Protein AF-A0A524DF38-F1 (afdb_monomer_lite)

Radius of gyration: 37.22 Å; chains: 1; bounding box: 61×34×104 Å

pLDDT: mean 79.45, std 14.52, range [46.47, 97.19]

Sequence (88 aa):
MRETINPLTKKREIIMKKIFPIVIGAIIVIVILGGILGVIIILPKGGSSKDSTEPVITINSPTNSTYTSKSLSVNITTSDSSPIDTIW

Secondary structure (DSSP, 8-state):
------HHHHHHHHII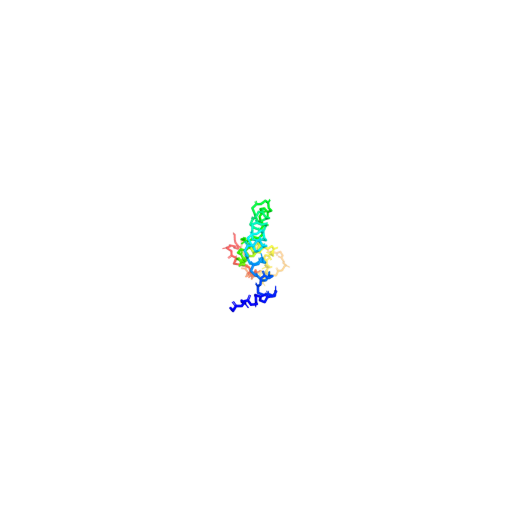IIIHHHHHHHHHHHHHHS-SSS--------------PPPEEEEEES-SS----S----EEEEE-SSPP----

Foldseek 3Di:
DDPPPDPVVVVVVCCVPPVVVVVVVVVVVCCVVVPDDPPPPPPVPVPPPPDPDDKDKDWPDDDPDDDPDPDDDTDMDIDD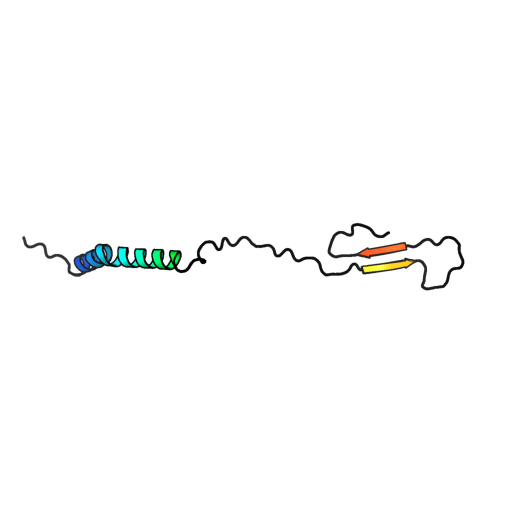PDDDDDDD

Structure (mmCIF, N/CA/C/O backbone):
data_AF-A0A524DF38-F1
#
_entry.id   AF-A0A524DF38-F1
#
loop_
_atom_site.group_PDB
_atom_site.id
_atom_site.type_symbol
_atom_site.label_atom_id
_atom_site.label_alt_id
_atom_site.label_comp_id
_atom_site.label_asym_id
_atom_site.label_entity_id
_atom_site.label_seq_id
_atom_site.pdbx_PDB_ins_code
_atom_site.Cartn_x
_atom_site.Cartn_y
_atom_site.Cartn_z
_atom_site.occupancy
_atom_site.B_iso_or_equiv
_atom_site.auth_seq_id
_atom_site.auth_comp_id
_atom_site.auth_asym_id
_atom_site.auth_atom_id
_atom_site.pdbx_PDB_model_num
ATOM 1 N N . MET A 1 1 ? 44.528 -20.930 -71.931 1.00 57.53 1 MET A N 1
ATOM 2 C CA . MET A 1 1 ? 43.347 -20.176 -71.460 1.00 57.53 1 MET A CA 1
ATOM 3 C C . MET A 1 1 ? 43.776 -19.392 -70.225 1.00 57.53 1 MET A C 1
ATOM 5 O O . MET A 1 1 ? 44.179 -20.018 -69.258 1.00 57.53 1 MET A O 1
ATOM 9 N N . ARG A 1 2 ? 43.867 -18.054 -70.288 1.00 60.00 2 ARG A N 1
ATOM 10 C CA . ARG A 1 2 ? 44.268 -17.239 -69.124 1.00 60.00 2 ARG A CA 1
ATOM 11 C C . ARG A 1 2 ? 43.015 -16.957 -68.302 1.00 60.00 2 ARG A C 1
ATOM 13 O O . ARG A 1 2 ? 42.168 -16.188 -68.749 1.00 60.00 2 ARG A O 1
ATOM 20 N N . GLU A 1 3 ? 42.881 -17.598 -67.145 1.00 67.25 3 GLU A N 1
ATOM 21 C CA . GLU A 1 3 ? 41.787 -17.285 -66.228 1.00 67.25 3 GLU A CA 1
ATOM 22 C C . GLU A 1 3 ? 41.901 -15.827 -65.791 1.00 67.25 3 GLU A C 1
ATOM 24 O O . GLU A 1 3 ? 42.872 -15.402 -65.163 1.00 67.25 3 GLU A O 1
ATOM 29 N N . THR A 1 4 ? 40.921 -15.029 -66.198 1.00 76.50 4 THR A N 1
ATOM 30 C CA . THR A 1 4 ? 40.877 -13.612 -65.861 1.00 76.50 4 THR A CA 1
ATOM 31 C C . THR A 1 4 ? 40.218 -13.506 -64.491 1.00 76.50 4 THR A C 1
ATOM 33 O O . THR A 1 4 ? 38.995 -13.477 -64.380 1.00 76.50 4 THR A O 1
ATOM 36 N N . ILE A 1 5 ? 41.022 -13.533 -63.424 1.00 74.56 5 ILE A N 1
ATOM 37 C CA . ILE A 1 5 ? 40.500 -13.418 -62.058 1.00 74.56 5 ILE A CA 1
ATOM 38 C C . ILE A 1 5 ? 39.886 -12.028 -61.902 1.00 74.56 5 ILE A C 1
ATOM 40 O O . ILE A 1 5 ? 40.572 -11.012 -62.024 1.00 74.56 5 ILE A O 1
ATOM 44 N N . ASN A 1 6 ? 38.587 -11.990 -61.619 1.00 83.75 6 ASN A N 1
ATOM 45 C CA . ASN A 1 6 ? 37.864 -10.749 -61.409 1.00 83.75 6 ASN A CA 1
ATOM 46 C C . ASN A 1 6 ? 38.504 -9.962 -60.240 1.00 83.75 6 ASN A C 1
ATOM 48 O O . ASN A 1 6 ? 38.628 -10.481 -59.126 1.00 83.75 6 ASN A O 1
ATOM 52 N N . PRO A 1 7 ? 38.900 -8.694 -60.438 1.00 83.44 7 PRO A N 1
ATOM 53 C CA . PRO A 1 7 ? 39.531 -7.905 -59.380 1.00 83.44 7 PRO A CA 1
ATOM 54 C C . PRO A 1 7 ? 38.632 -7.745 -58.142 1.00 83.44 7 PRO A C 1
ATOM 56 O O . PRO A 1 7 ? 39.133 -7.647 -57.021 1.00 83.44 7 PRO A O 1
ATOM 59 N N . LEU A 1 8 ? 37.306 -7.788 -58.311 1.00 84.94 8 LEU A N 1
ATOM 60 C CA . LEU A 1 8 ? 36.345 -7.739 -57.210 1.00 84.94 8 LEU A CA 1
ATOM 61 C C . LEU A 1 8 ? 36.337 -9.030 -56.387 1.00 84.94 8 LEU A C 1
ATOM 63 O O . LEU A 1 8 ? 36.209 -8.954 -55.165 1.00 84.94 8 LEU A O 1
ATOM 67 N N . THR A 1 9 ? 36.501 -10.201 -57.010 1.00 86.44 9 THR A N 1
ATOM 68 C CA . THR A 1 9 ? 36.545 -11.474 -56.270 1.00 86.44 9 THR A CA 1
ATOM 69 C C . THR A 1 9 ? 37.835 -11.579 -55.470 1.00 86.44 9 THR A C 1
ATOM 71 O O . THR A 1 9 ? 37.784 -11.900 -54.285 1.00 86.44 9 THR A O 1
ATOM 74 N N . LYS A 1 10 ? 38.966 -11.164 -56.051 1.00 85.31 10 LYS A N 1
ATOM 75 C CA . LYS A 1 10 ? 40.252 -11.090 -55.344 1.00 85.31 10 LYS A CA 1
ATOM 76 C C . LYS A 1 10 ? 40.220 -10.090 -54.182 1.00 85.31 10 LYS A C 1
ATOM 78 O O . LYS A 1 10 ? 40.713 -10.383 -53.095 1.00 85.31 10 LYS A O 1
ATOM 83 N N . LYS A 1 11 ? 39.593 -8.921 -54.370 1.00 84.75 11 LYS A N 1
ATOM 84 C CA . LYS A 1 11 ? 39.398 -7.930 -53.297 1.00 84.75 11 LYS A CA 1
ATOM 85 C C . LYS A 1 11 ? 38.534 -8.490 -52.162 1.00 84.75 11 LYS A C 1
ATOM 87 O O . LYS A 1 11 ? 38.895 -8.333 -51.000 1.00 84.75 11 LYS A O 1
ATOM 92 N N . ARG A 1 12 ? 37.431 -9.177 -52.483 1.00 86.00 12 ARG A N 1
ATOM 93 C CA . ARG A 1 12 ? 36.570 -9.846 -51.490 1.00 86.00 12 ARG A CA 1
ATOM 94 C C . ARG A 1 12 ? 37.312 -10.947 -50.737 1.00 86.00 12 ARG A C 1
ATOM 96 O O . ARG A 1 12 ? 37.196 -11.019 -49.520 1.00 86.00 12 ARG A O 1
ATOM 103 N N . GLU A 1 13 ? 38.117 -11.747 -51.427 1.00 88.50 13 GLU A N 1
ATOM 104 C CA . GLU A 1 13 ? 38.937 -12.790 -50.807 1.00 88.50 13 GLU A CA 1
ATOM 105 C C . GLU A 1 13 ? 39.929 -12.203 -49.795 1.00 88.50 13 GLU A C 1
ATOM 107 O O . GLU A 1 13 ? 40.056 -12.713 -48.684 1.00 88.50 13 GLU A O 1
ATOM 112 N N . ILE A 1 14 ? 40.584 -11.092 -50.140 1.00 84.94 14 ILE A N 1
ATOM 113 C CA . ILE A 1 14 ? 41.499 -10.390 -49.232 1.00 84.94 14 ILE A CA 1
ATOM 114 C C . ILE A 1 14 ? 40.747 -9.846 -48.010 1.00 84.94 14 ILE A C 1
ATOM 116 O O . ILE A 1 14 ? 41.223 -10.004 -46.885 1.00 84.94 14 ILE A O 1
ATOM 120 N N . ILE A 1 15 ? 39.565 -9.254 -48.206 1.00 82.12 15 ILE A N 1
ATOM 121 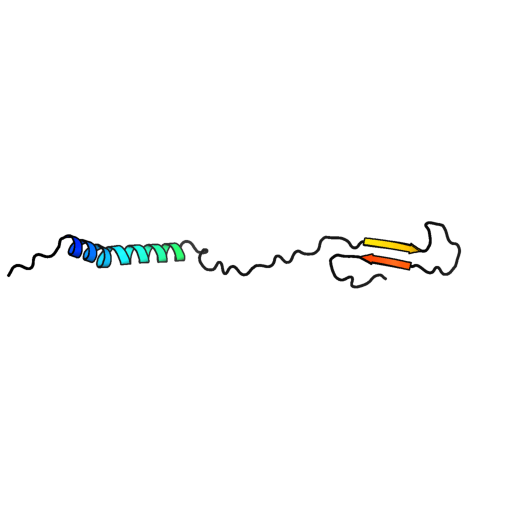C CA . ILE A 1 15 ? 38.734 -8.747 -47.103 1.00 82.12 15 ILE A CA 1
ATOM 122 C C . ILE A 1 15 ? 38.327 -9.894 -46.166 1.00 82.12 15 ILE A C 1
ATOM 124 O O . ILE A 1 15 ? 38.493 -9.777 -44.953 1.00 82.12 15 ILE A O 1
ATOM 128 N N . MET A 1 16 ? 37.872 -11.024 -46.712 1.00 83.25 16 MET A N 1
ATOM 129 C CA . MET A 1 16 ? 37.427 -12.161 -45.901 1.00 83.25 16 MET A CA 1
ATOM 130 C C . MET A 1 16 ? 38.577 -12.894 -45.206 1.00 83.25 16 MET A C 1
ATOM 132 O O . MET A 1 16 ? 38.439 -13.284 -44.053 1.00 83.25 16 MET A O 1
ATOM 136 N N . LYS A 1 17 ? 39.724 -13.074 -45.869 1.00 78.88 17 LYS A N 1
ATOM 137 C CA . LYS A 1 17 ? 40.839 -13.844 -45.297 1.00 78.88 17 LYS A CA 1
ATOM 138 C C . LYS A 1 17 ? 41.712 -13.037 -44.343 1.00 78.88 17 LYS A C 1
ATOM 140 O O . LYS A 1 17 ? 42.310 -13.624 -43.450 1.00 78.88 17 LYS A O 1
ATOM 145 N N . LYS A 1 18 ? 41.832 -11.720 -44.540 1.00 75.75 18 LYS A N 1
ATOM 146 C CA . LYS A 1 18 ? 42.775 -10.890 -43.771 1.00 75.75 18 LYS A CA 1
ATOM 147 C C . LYS A 1 18 ? 42.093 -9.879 -42.860 1.00 75.75 18 LYS A C 1
ATOM 149 O O . LYS A 1 18 ? 42.515 -9.734 -41.724 1.00 75.75 18 LYS A O 1
ATOM 154 N N . ILE A 1 19 ? 41.053 -9.190 -43.328 1.00 75.12 19 ILE A N 1
ATOM 155 C CA . ILE A 1 19 ? 40.449 -8.074 -42.578 1.00 75.12 19 ILE A CA 1
ATOM 156 C C . ILE A 1 19 ? 39.403 -8.580 -41.576 1.00 75.12 19 ILE A C 1
ATOM 158 O O . ILE A 1 19 ? 39.403 -8.156 -40.425 1.00 75.12 19 ILE A O 1
ATOM 162 N N . PHE A 1 20 ? 38.559 -9.531 -41.979 1.00 77.25 20 PHE A N 1
ATOM 163 C CA . PHE A 1 20 ? 37.522 -10.121 -41.124 1.00 77.25 20 PHE A CA 1
ATOM 164 C C . PHE A 1 20 ? 38.038 -10.680 -39.777 1.00 77.25 20 PHE A C 1
ATOM 166 O O . PHE A 1 20 ? 37.490 -10.290 -38.743 1.00 77.25 20 PHE A O 1
ATOM 173 N N . PRO A 1 21 ? 39.108 -11.506 -39.718 1.00 78.81 21 PRO A N 1
ATOM 174 C CA . PRO A 1 21 ? 39.611 -12.016 -38.439 1.00 78.81 21 PRO A CA 1
ATOM 175 C C . PRO A 1 21 ? 40.209 -10.921 -37.540 1.00 78.81 21 PRO A C 1
ATOM 177 O O . PRO A 1 21 ? 40.101 -11.015 -36.321 1.00 78.81 21 PRO A O 1
ATOM 180 N N . ILE A 1 22 ? 40.787 -9.860 -38.117 1.00 79.50 22 ILE A N 1
ATOM 181 C CA . ILE A 1 22 ? 41.331 -8.721 -37.357 1.00 79.50 22 ILE A CA 1
ATOM 182 C C . ILE A 1 22 ? 40.199 -7.939 -36.680 1.00 79.50 22 ILE A C 1
ATOM 184 O O . ILE A 1 22 ? 40.306 -7.598 -35.504 1.00 79.50 22 ILE A O 1
ATOM 188 N N . VAL A 1 23 ? 39.096 -7.697 -37.397 1.00 77.25 23 VAL A N 1
ATOM 189 C CA . VAL A 1 23 ? 37.919 -6.997 -36.853 1.00 77.25 23 VAL A CA 1
ATOM 190 C C . VAL A 1 23 ? 37.281 -7.799 -35.716 1.00 77.25 23 VAL A C 1
ATOM 192 O O . VAL A 1 23 ? 36.978 -7.238 -34.667 1.00 77.25 23 VAL A O 1
ATOM 195 N N . ILE A 1 24 ? 37.136 -9.116 -35.878 1.00 78.00 24 ILE A N 1
ATOM 196 C CA . ILE A 1 24 ? 36.601 -10.001 -34.831 1.00 78.00 24 ILE A CA 1
ATOM 197 C C . ILE A 1 24 ? 37.519 -10.064 -33.612 1.00 78.00 24 ILE A C 1
ATOM 199 O O . ILE A 1 24 ? 37.040 -9.942 -32.486 1.00 78.00 24 ILE A O 1
ATOM 203 N N . GLY A 1 25 ? 38.831 -10.194 -33.822 1.00 72.12 25 GLY A N 1
ATOM 204 C CA . GLY A 1 25 ? 39.807 -10.168 -32.736 1.00 72.12 25 GLY A CA 1
ATOM 205 C C . GLY A 1 25 ? 39.732 -8.867 -31.935 1.00 72.12 25 GLY A C 1
ATOM 206 O O . GLY A 1 25 ? 39.658 -8.912 -30.712 1.00 72.12 25 GLY A O 1
ATOM 207 N N . ALA A 1 26 ? 39.655 -7.716 -32.611 1.00 71.31 26 ALA A N 1
ATOM 208 C CA . ALA A 1 26 ? 39.530 -6.413 -31.958 1.00 71.31 26 ALA A CA 1
ATOM 209 C C . ALA A 1 26 ? 38.244 -6.287 -31.123 1.00 71.31 26 ALA A C 1
ATOM 211 O O . ALA A 1 26 ? 38.299 -5.794 -30.000 1.00 71.31 26 ALA A O 1
ATOM 212 N N . ILE A 1 27 ? 37.105 -6.779 -31.623 1.00 70.75 27 ILE A N 1
ATOM 213 C CA . ILE A 1 27 ? 35.836 -6.785 -30.876 1.00 70.75 27 ILE A CA 1
ATOM 214 C C . ILE A 1 27 ? 35.955 -7.647 -29.614 1.00 70.75 27 ILE A C 1
ATOM 216 O O . ILE A 1 27 ? 35.572 -7.204 -28.535 1.00 70.75 27 ILE A O 1
ATOM 220 N N . ILE A 1 28 ? 36.528 -8.848 -29.723 1.00 71.06 28 ILE A N 1
ATOM 221 C CA . ILE A 1 28 ? 36.721 -9.750 -28.577 1.00 71.06 28 ILE A CA 1
ATOM 222 C C . ILE A 1 28 ? 37.651 -9.112 -27.534 1.00 71.06 28 ILE A C 1
ATOM 224 O O . ILE A 1 28 ? 37.356 -9.153 -26.342 1.00 71.06 28 ILE A O 1
ATOM 228 N N . VAL A 1 29 ? 38.735 -8.463 -27.968 1.00 68.31 29 VAL A N 1
ATOM 229 C CA . VAL A 1 29 ? 39.661 -7.753 -27.072 1.00 68.31 29 VAL A CA 1
ATOM 230 C C . VAL A 1 29 ? 38.980 -6.568 -26.381 1.00 68.31 29 VAL A C 1
ATOM 232 O O . VAL A 1 29 ? 39.169 -6.394 -25.182 1.00 68.31 29 VAL A O 1
ATOM 235 N N . ILE A 1 30 ? 38.143 -5.796 -27.083 1.00 65.31 30 ILE A N 1
ATOM 236 C CA . ILE A 1 30 ? 37.356 -4.702 -26.485 1.00 65.31 30 ILE A CA 1
ATOM 237 C C . ILE A 1 30 ? 36.368 -5.239 -25.441 1.00 65.31 30 ILE A C 1
ATOM 239 O O . ILE A 1 30 ? 36.217 -4.631 -24.388 1.00 65.31 30 ILE A O 1
ATOM 243 N N . VAL A 1 31 ? 35.736 -6.389 -25.687 1.00 64.44 31 VAL A N 1
ATOM 244 C CA . VAL A 1 31 ? 34.806 -7.024 -24.735 1.00 64.44 31 VAL A CA 1
ATOM 245 C C . VAL A 1 31 ? 35.529 -7.543 -23.484 1.00 64.44 31 VAL A C 1
ATOM 247 O O . VAL A 1 31 ? 34.968 -7.488 -22.392 1.00 64.44 31 VAL A O 1
ATOM 250 N N . ILE A 1 32 ? 36.770 -8.023 -23.624 1.00 62.34 32 ILE A N 1
ATOM 251 C CA . ILE A 1 32 ? 37.571 -8.550 -22.507 1.00 62.34 32 ILE A CA 1
ATOM 252 C C . ILE A 1 32 ? 38.254 -7.424 -21.711 1.00 62.34 32 ILE A C 1
ATOM 254 O O . ILE A 1 32 ? 38.271 -7.487 -20.484 1.00 62.34 32 ILE A O 1
ATOM 258 N N . LEU A 1 33 ? 38.793 -6.386 -22.369 1.00 61.56 33 LEU A N 1
ATOM 259 C CA . LEU A 1 33 ? 39.395 -5.228 -21.684 1.00 61.56 33 LEU A CA 1
ATOM 260 C C . LEU A 1 33 ? 38.342 -4.268 -21.116 1.00 61.56 33 LEU A C 1
ATOM 262 O O . LEU A 1 33 ? 38.546 -3.700 -20.048 1.00 61.56 33 LEU A O 1
ATOM 266 N N . GLY A 1 34 ? 37.228 -4.075 -21.820 1.00 57.09 34 GLY A N 1
ATOM 267 C CA . GLY A 1 34 ? 36.120 -3.206 -21.428 1.00 57.09 34 GLY A CA 1
ATOM 268 C C . GLY A 1 34 ? 35.071 -3.941 -20.604 1.00 57.09 34 GLY A C 1
ATOM 269 O O . GLY A 1 34 ? 33.887 -3.821 -20.907 1.00 57.09 34 GLY A O 1
ATOM 270 N N . GLY A 1 35 ? 35.505 -4.743 -19.624 1.00 55.81 35 GLY A N 1
ATOM 271 C CA . GLY A 1 35 ? 34.627 -5.536 -18.768 1.00 55.81 35 GLY A CA 1
ATOM 272 C C . GLY A 1 35 ? 33.339 -4.789 -18.409 1.00 55.81 35 GLY A C 1
ATOM 273 O O . GLY A 1 35 ? 33.393 -3.688 -17.870 1.00 55.81 35 GLY A O 1
ATOM 274 N N . ILE A 1 36 ? 32.205 -5.448 -18.683 1.00 55.66 36 ILE A N 1
ATOM 275 C CA . ILE A 1 36 ? 30.810 -5.001 -18.513 1.00 55.66 36 ILE A CA 1
ATOM 276 C C . ILE A 1 36 ? 30.244 -4.263 -19.738 1.00 55.66 36 ILE A C 1
ATOM 278 O O . ILE A 1 36 ? 30.282 -3.046 -19.793 1.00 55.66 36 ILE A O 1
ATOM 282 N N . LEU A 1 37 ? 29.594 -4.992 -20.660 1.00 52.28 37 LEU A N 1
ATOM 283 C CA . LEU A 1 37 ? 28.368 -4.498 -21.331 1.00 52.28 37 LEU A CA 1
ATOM 284 C C . LEU A 1 37 ? 27.542 -5.571 -22.089 1.00 52.28 37 LEU A C 1
ATOM 286 O O . LEU A 1 37 ? 26.649 -5.227 -22.856 1.00 52.28 37 LEU A O 1
ATOM 290 N N . GLY A 1 38 ? 27.811 -6.870 -21.896 1.00 46.47 38 GLY A N 1
ATOM 291 C CA . GLY A 1 38 ? 27.171 -7.958 -22.663 1.00 46.47 38 GLY A CA 1
ATOM 292 C C . GLY A 1 38 ? 26.419 -9.015 -21.850 1.00 46.47 38 GLY A C 1
ATOM 293 O O . GLY A 1 38 ? 25.917 -9.969 -22.428 1.00 46.47 38 GLY A O 1
ATOM 294 N N . VAL A 1 39 ? 26.326 -8.860 -20.526 1.00 48.03 39 VAL A N 1
ATOM 295 C CA . VAL A 1 39 ? 25.373 -9.605 -19.681 1.00 48.03 39 VAL A CA 1
ATOM 296 C C . VAL A 1 39 ? 24.529 -8.584 -18.924 1.00 48.03 39 VAL A C 1
ATOM 298 O O . VAL A 1 39 ? 24.436 -8.577 -17.703 1.00 48.03 39 VAL A O 1
ATOM 301 N N . ILE A 1 40 ? 23.907 -7.674 -19.674 1.00 50.53 40 ILE A N 1
ATOM 302 C CA . ILE A 1 40 ? 22.642 -7.087 -19.244 1.00 50.53 40 ILE A CA 1
ATOM 303 C C . ILE A 1 40 ? 21.592 -8.121 -19.649 1.00 50.53 40 ILE A C 1
ATOM 305 O O . ILE A 1 40 ? 20.933 -8.004 -20.679 1.00 50.53 40 ILE A O 1
ATOM 309 N N . ILE A 1 41 ? 21.469 -9.189 -18.857 1.00 52.59 41 ILE A N 1
ATOM 310 C CA . ILE A 1 41 ? 20.184 -9.875 -18.786 1.00 52.59 41 ILE A CA 1
ATOM 311 C C . ILE A 1 41 ? 19.273 -8.803 -18.206 1.00 52.59 41 ILE A C 1
ATOM 313 O O . ILE A 1 41 ? 19.402 -8.448 -17.033 1.00 52.59 41 ILE A O 1
ATOM 317 N N . ILE A 1 42 ? 18.413 -8.229 -19.045 1.00 54.56 42 ILE A N 1
ATOM 318 C CA . ILE A 1 42 ? 17.258 -7.454 -18.605 1.00 54.56 42 ILE A CA 1
ATOM 319 C C . ILE A 1 42 ? 16.345 -8.465 -17.905 1.00 54.56 42 ILE A C 1
ATOM 321 O O . ILE A 1 42 ? 15.308 -8.871 -18.419 1.00 54.56 42 ILE A O 1
ATOM 325 N N . LEU A 1 43 ? 16.750 -8.928 -16.721 1.00 58.19 43 LEU A N 1
ATOM 326 C CA . LEU A 1 43 ? 15.758 -9.211 -15.714 1.00 58.19 43 LEU A CA 1
ATOM 327 C C . LEU A 1 43 ? 15.070 -7.863 -15.517 1.00 58.19 43 LEU A C 1
ATOM 329 O O . LEU A 1 43 ? 15.776 -6.865 -15.310 1.00 58.19 43 LEU A O 1
ATOM 333 N N . PRO A 1 44 ? 13.732 -7.780 -15.553 1.00 62.06 44 PRO A N 1
ATOM 334 C CA . PRO A 1 44 ? 13.106 -6.731 -14.788 1.00 62.06 44 PRO 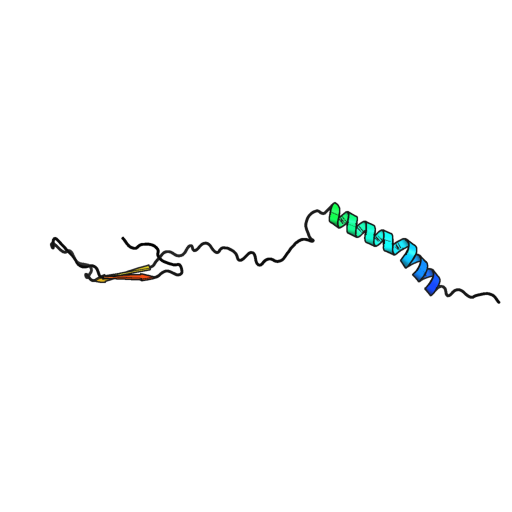A CA 1
ATOM 335 C C . PRO A 1 44 ? 13.624 -6.968 -13.371 1.00 62.06 44 PRO A C 1
ATOM 337 O O . PRO A 1 44 ? 13.183 -7.880 -12.672 1.00 62.06 44 PRO A O 1
ATOM 340 N N . LYS A 1 45 ? 14.626 -6.190 -12.948 1.00 60.78 45 LYS A N 1
ATOM 341 C CA . LYS A 1 45 ? 14.826 -5.933 -11.535 1.00 60.78 45 LYS A CA 1
ATOM 342 C C . LYS A 1 45 ? 13.566 -5.168 -11.193 1.00 60.78 45 LYS A C 1
ATOM 344 O O . LYS A 1 45 ? 13.545 -3.947 -11.307 1.00 60.78 45 LYS A O 1
ATOM 349 N N . GLY A 1 46 ? 12.491 -5.919 -10.934 1.00 61.16 46 GLY A N 1
ATOM 350 C CA . GLY A 1 46 ? 11.286 -5.415 -10.323 1.00 61.16 46 GLY A CA 1
ATOM 351 C C . GLY A 1 46 ? 11.825 -4.702 -9.114 1.00 61.16 46 GLY A C 1
ATOM 352 O O . GLY A 1 46 ? 12.364 -5.345 -8.210 1.00 61.16 46 GLY A O 1
ATOM 353 N N . GLY A 1 47 ? 11.888 -3.375 -9.217 1.00 61.94 47 GLY A N 1
ATOM 354 C CA . GLY A 1 47 ? 12.316 -2.558 -8.113 1.00 61.94 47 GLY A CA 1
ATOM 355 C C . GLY A 1 47 ? 11.431 -3.031 -6.988 1.00 61.94 47 GLY A C 1
ATOM 356 O O . GLY A 1 47 ? 10.210 -2.993 -7.119 1.00 61.94 47 GLY A O 1
ATOM 357 N N . SER A 1 48 ? 12.030 -3.597 -5.947 1.00 64.50 48 SER A N 1
ATOM 358 C CA . SER A 1 48 ? 11.319 -3.765 -4.700 1.00 64.50 48 SER A CA 1
ATOM 359 C C . SER A 1 48 ? 11.069 -2.337 -4.249 1.00 64.50 48 SER A C 1
ATOM 361 O O . SER A 1 48 ? 11.917 -1.739 -3.587 1.00 64.50 48 SER A O 1
ATOM 363 N N . SER A 1 49 ? 9.983 -1.742 -4.746 1.00 70.69 49 SER A N 1
ATOM 364 C CA . SER A 1 49 ? 9.417 -0.521 -4.219 1.00 70.69 49 SER A CA 1
ATOM 365 C C . SER A 1 49 ? 9.099 -0.888 -2.789 1.00 70.69 49 SER A C 1
ATOM 367 O O . SER A 1 49 ? 8.130 -1.594 -2.516 1.00 70.69 49 SER A O 1
ATOM 369 N N . LYS A 1 50 ? 10.027 -0.559 -1.891 1.00 78.44 50 LYS A N 1
ATOM 370 C CA . LYS A 1 50 ? 9.738 -0.642 -0.476 1.00 78.44 50 LYS A CA 1
ATOM 371 C C . LYS A 1 50 ? 8.597 0.326 -0.267 1.00 78.44 50 LYS A C 1
ATOM 373 O O . LYS A 1 50 ? 8.730 1.490 -0.644 1.00 78.44 50 LYS A O 1
ATOM 378 N N . ASP A 1 51 ? 7.489 -0.194 0.236 1.00 85.50 51 ASP A N 1
ATOM 379 C CA . ASP A 1 51 ? 6.382 0.659 0.603 1.00 85.50 51 ASP A CA 1
ATOM 380 C C . ASP A 1 51 ? 6.888 1.683 1.625 1.00 85.50 51 ASP A C 1
ATOM 382 O O . ASP A 1 51 ? 7.569 1.335 2.593 1.00 85.50 51 ASP A O 1
ATOM 386 N N . SER A 1 52 ? 6.645 2.951 1.324 1.00 89.25 52 SER A N 1
ATOM 387 C CA . SER A 1 52 ? 6.970 4.092 2.174 1.00 89.25 52 SER A CA 1
ATOM 388 C C . SER A 1 52 ? 5.722 4.910 2.498 1.00 89.25 52 SER A C 1
ATOM 390 O O . SER A 1 52 ? 5.847 6.037 2.972 1.00 89.25 52 SER A O 1
ATOM 392 N N . THR A 1 53 ? 4.539 4.403 2.151 1.00 91.00 53 THR A N 1
ATOM 393 C CA . THR A 1 53 ? 3.264 5.005 2.520 1.00 91.00 53 THR A CA 1
ATOM 394 C C . THR A 1 53 ? 2.880 4.532 3.914 1.00 91.00 53 THR A C 1
ATOM 396 O O . THR A 1 53 ? 3.083 3.376 4.267 1.00 91.00 53 THR A O 1
ATOM 399 N N . GLU A 1 54 ? 2.424 5.467 4.743 1.00 90.62 54 GLU A N 1
ATOM 400 C CA . GLU A 1 54 ? 1.949 5.152 6.086 1.00 90.62 54 GLU A CA 1
ATOM 401 C C . GLU A 1 54 ? 0.482 4.702 6.031 1.00 90.62 54 GLU A C 1
ATOM 403 O O . GLU A 1 54 ? -0.287 5.224 5.210 1.00 90.62 54 GLU A O 1
ATOM 408 N N . PRO A 1 55 ? 0.059 3.806 6.938 1.00 92.81 55 PRO A N 1
ATOM 409 C CA . PRO A 1 55 ? -1.328 3.386 7.019 1.00 92.81 55 PRO A CA 1
ATOM 410 C C . PRO A 1 55 ? -2.217 4.540 7.473 1.00 92.81 55 PRO A C 1
ATOM 412 O O . PRO A 1 55 ? -1.869 5.333 8.351 1.00 92.81 55 PRO A O 1
ATOM 415 N N . VAL A 1 56 ? -3.428 4.588 6.929 1.00 95.06 56 VAL A N 1
ATOM 416 C CA . VAL A 1 56 ? -4.466 5.524 7.360 1.00 95.06 56 VAL A CA 1
ATOM 417 C C . VAL A 1 56 ? -5.363 4.837 8.380 1.00 95.06 56 VAL A C 1
ATOM 419 O O . VAL A 1 56 ? -5.889 3.750 8.132 1.00 95.06 56 VAL A O 1
ATOM 422 N N . ILE A 1 57 ? -5.570 5.496 9.521 1.00 93.56 57 ILE A N 1
ATOM 423 C CA . ILE A 1 57 ? -6.453 5.038 10.597 1.00 93.56 57 ILE A CA 1
ATOM 424 C C . ILE A 1 57 ? -7.570 6.060 10.785 1.00 93.56 57 ILE A C 1
ATOM 426 O O . ILE A 1 57 ? -7.316 7.243 11.005 1.00 93.56 57 ILE A O 1
ATOM 430 N N . THR A 1 58 ? -8.816 5.596 10.737 1.00 94.94 58 THR A N 1
ATOM 431 C CA . THR A 1 58 ? -10.005 6.399 11.040 1.00 94.94 58 THR A CA 1
ATOM 432 C C . THR A 1 58 ? -10.721 5.826 12.252 1.00 94.94 58 THR A C 1
ATOM 434 O O . THR A 1 58 ? -11.039 4.638 12.285 1.00 94.94 58 THR A O 1
ATOM 437 N N . ILE A 1 59 ? -10.999 6.674 13.244 1.00 95.00 59 ILE A N 1
ATOM 438 C CA . ILE A 1 59 ? -11.841 6.329 14.393 1.00 95.00 59 ILE A CA 1
ATOM 439 C C . ILE A 1 59 ? -13.284 6.682 14.032 1.00 95.00 59 ILE A C 1
ATOM 441 O O . ILE A 1 59 ? -13.643 7.855 13.952 1.00 95.00 59 ILE A O 1
ATOM 445 N N . ASN A 1 60 ? -14.108 5.662 13.811 1.00 97.19 60 ASN A N 1
ATOM 446 C CA . ASN A 1 60 ? -15.528 5.817 13.484 1.00 97.19 60 ASN A CA 1
ATOM 447 C C . ASN A 1 60 ? -16.353 6.105 14.743 1.00 97.19 60 ASN A C 1
ATOM 449 O O . ASN A 1 60 ? -17.339 6.839 14.708 1.00 97.19 60 ASN A O 1
ATOM 453 N N . SER A 1 61 ? -15.953 5.504 15.863 1.00 95.56 61 SER A N 1
ATOM 454 C CA . SER A 1 61 ? -16.487 5.795 17.186 1.00 95.56 61 SER A CA 1
ATOM 455 C C . SER A 1 61 ? -15.466 5.419 18.265 1.00 95.56 61 SER A C 1
ATOM 457 O O . SER A 1 61 ? -14.665 4.501 18.063 1.00 95.56 61 SER A O 1
ATOM 459 N N . PRO A 1 62 ? -15.482 6.097 19.421 1.00 94.88 62 PRO A N 1
ATOM 460 C CA . PRO A 1 62 ? -16.411 7.157 19.818 1.00 94.88 62 PRO A CA 1
ATOM 461 C C . PRO A 1 62 ? -16.099 8.517 19.169 1.00 94.88 62 PRO A C 1
ATOM 463 O O . PRO A 1 62 ? -15.083 8.690 18.503 1.00 94.88 62 PRO A O 1
ATOM 466 N N . THR A 1 63 ? -16.994 9.489 19.345 1.00 95.06 63 THR A N 1
ATOM 467 C CA . THR A 1 63 ? -16.740 10.875 18.925 1.00 95.06 63 THR A CA 1
ATOM 468 C C . THR A 1 63 ? -15.589 11.484 19.722 1.00 95.06 63 THR A C 1
ATOM 470 O O . THR A 1 63 ? -15.300 11.045 20.833 1.00 95.06 63 THR A O 1
ATOM 473 N N . ASN A 1 64 ? -14.963 12.537 19.192 1.00 94.25 64 ASN A N 1
ATOM 474 C CA . ASN A 1 64 ? -13.908 13.263 19.898 1.00 94.25 64 ASN A CA 1
ATOM 475 C C . ASN A 1 64 ? -14.478 13.981 21.136 1.00 94.25 64 ASN A C 1
ATOM 477 O O . ASN A 1 64 ? -15.029 15.079 21.051 1.00 94.25 64 ASN A O 1
ATOM 481 N N . SER A 1 65 ? -14.434 13.308 22.279 1.00 94.69 65 SER A N 1
ATOM 482 C CA . SER A 1 65 ? -14.981 13.758 23.556 1.00 94.69 65 SER A CA 1
ATOM 483 C C . SER A 1 65 ? -14.266 13.050 24.701 1.00 94.69 65 SER A C 1
ATOM 485 O O . SER A 1 65 ? -13.683 11.981 24.528 1.00 94.69 65 SER A O 1
ATOM 487 N N . THR A 1 66 ? -14.326 13.639 25.891 1.00 94.69 66 THR A N 1
ATOM 488 C CA . THR A 1 66 ? -13.779 13.020 27.101 1.00 94.69 66 THR A CA 1
ATOM 489 C C . THR A 1 66 ? -14.792 12.042 27.689 1.00 94.69 66 THR A C 1
ATOM 491 O O . THR A 1 66 ? -15.921 12.426 27.993 1.00 94.69 66 THR A O 1
ATOM 494 N N . TYR A 1 67 ? -14.377 10.793 27.904 1.00 93.50 67 TYR A N 1
ATOM 495 C CA . TYR A 1 67 ? -15.201 9.746 28.510 1.00 93.50 67 TYR A CA 1
ATOM 496 C C . TYR A 1 67 ? -14.639 9.351 29.878 1.00 93.50 67 TYR A C 1
ATOM 498 O O . TYR A 1 67 ? -13.447 9.102 30.017 1.00 93.50 67 TYR A O 1
ATOM 506 N N . THR A 1 68 ? -15.502 9.251 30.889 1.00 95.69 68 THR A N 1
ATOM 507 C CA . THR A 1 68 ? -15.144 8.816 32.257 1.00 95.69 68 THR A CA 1
ATOM 508 C C . THR A 1 68 ? -15.443 7.335 32.513 1.00 95.69 68 THR A C 1
ATOM 510 O O . THR A 1 68 ? -15.316 6.846 33.635 1.00 95.69 68 THR A O 1
ATOM 513 N N . SER A 1 69 ? -15.864 6.610 31.475 1.00 93.94 69 SER A N 1
ATOM 514 C CA . SER A 1 69 ? -16.219 5.193 31.563 1.00 93.94 69 SER A CA 1
ATOM 515 C C . SER A 1 69 ? -14.971 4.323 31.725 1.00 93.94 69 SER A C 1
ATOM 517 O O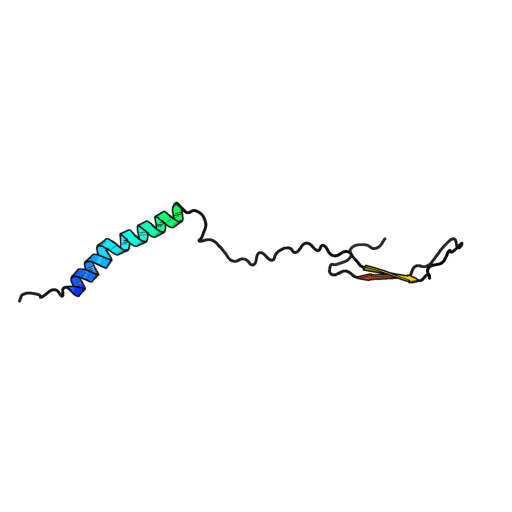 . SER A 1 69 ? -13.946 4.584 31.103 1.00 93.94 69 SER A O 1
ATOM 519 N N . LYS A 1 70 ? -15.064 3.254 32.529 1.00 92.69 70 LYS A N 1
ATOM 520 C CA . LYS A 1 70 ? -13.962 2.287 32.719 1.00 92.69 70 LYS A CA 1
ATOM 521 C C . LYS A 1 70 ? -13.649 1.468 31.463 1.00 92.69 70 LYS A C 1
ATOM 523 O O . LYS A 1 70 ? -12.546 0.953 31.335 1.00 92.69 70 LYS A O 1
ATOM 528 N N . SER A 1 71 ? -14.623 1.323 30.571 1.00 93.50 71 SER A N 1
ATOM 529 C CA . SER A 1 71 ? -14.491 0.648 29.285 1.00 93.50 71 SER A CA 1
ATOM 530 C C . SER A 1 71 ? -15.133 1.499 28.195 1.00 93.50 71 SER A C 1
ATOM 532 O O . SER A 1 71 ? -16.131 2.183 28.428 1.00 93.50 71 SER A O 1
ATOM 534 N N . LEU A 1 72 ? -14.537 1.465 27.006 1.00 92.44 72 LEU A N 1
ATOM 535 C CA . LEU A 1 72 ? -14.978 2.228 25.848 1.00 92.44 72 LEU A CA 1
ATOM 536 C C . LEU A 1 72 ? -14.797 1.359 24.608 1.00 92.44 72 LEU A C 1
ATOM 538 O O . LEU A 1 72 ? -13.688 0.919 24.313 1.00 92.44 72 LEU A O 1
ATOM 542 N N . SER A 1 73 ? -15.891 1.076 23.906 1.00 94.00 73 SER A N 1
ATOM 543 C CA . SER A 1 73 ? -15.824 0.372 22.628 1.00 94.00 73 SER A CA 1
ATOM 544 C C . SER A 1 73 ? -15.318 1.328 21.557 1.00 94.00 73 SER A C 1
ATOM 546 O O . SER A 1 73 ? -15.904 2.390 21.351 1.00 94.00 73 SER A O 1
ATOM 548 N N . VAL A 1 74 ? -14.243 0.933 20.878 1.00 93.56 74 VAL A N 1
ATOM 549 C CA . VAL A 1 74 ? -13.660 1.691 19.772 1.00 93.56 74 VAL A CA 1
ATOM 550 C C . VAL A 1 74 ? -13.951 0.953 18.472 1.00 93.56 74 VAL A C 1
ATOM 552 O O . VAL A 1 74 ? -13.708 -0.248 18.366 1.00 93.56 74 VAL A O 1
ATOM 555 N N . ASN A 1 75 ? -14.482 1.672 17.491 1.00 95.62 75 ASN A N 1
ATOM 556 C CA . ASN A 1 75 ? -14.640 1.198 16.124 1.00 95.62 75 ASN A CA 1
ATOM 557 C C . ASN A 1 75 ? -13.656 1.962 15.239 1.00 95.62 75 ASN A C 1
ATOM 559 O O . ASN A 1 75 ? -13.769 3.183 15.105 1.00 95.62 75 ASN A O 1
ATOM 563 N N . ILE A 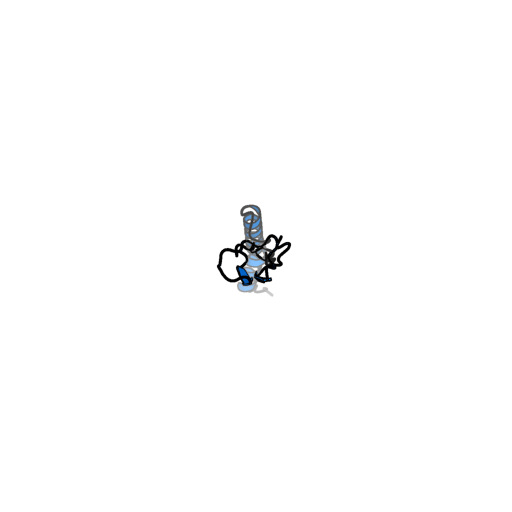1 76 ? -12.709 1.241 14.641 1.00 94.94 76 ILE A N 1
ATOM 564 C CA . ILE A 1 76 ? -11.710 1.802 13.734 1.00 94.94 76 ILE A CA 1
ATOM 565 C C . ILE A 1 76 ? -11.791 1.163 12.353 1.00 94.94 76 ILE A C 1
ATOM 567 O O . ILE A 1 76 ? -12.123 -0.012 12.203 1.00 94.94 76 ILE A O 1
ATOM 571 N N . THR A 1 77 ? -11.430 1.942 11.344 1.00 94.75 77 THR A N 1
ATOM 572 C CA . THR A 1 77 ? -11.150 1.455 9.996 1.00 94.75 77 THR A CA 1
ATOM 573 C C . THR A 1 77 ? -9.712 1.792 9.652 1.00 94.75 77 THR A C 1
ATOM 575 O O . THR A 1 77 ? -9.277 2.928 9.847 1.00 94.75 77 THR A O 1
ATOM 578 N N . THR A 1 78 ? -8.982 0.802 9.151 1.00 94.75 78 THR A N 1
ATOM 579 C CA . THR A 1 78 ? -7.596 0.952 8.716 1.00 94.75 78 THR A CA 1
ATOM 580 C C . THR A 1 78 ? -7.483 0.648 7.228 1.00 94.75 78 THR A C 1
ATOM 582 O O . THR A 1 78 ? -8.193 -0.211 6.700 1.00 94.75 78 THR A O 1
ATOM 585 N N . SER A 1 79 ? -6.613 1.375 6.537 1.00 94.75 79 SER A N 1
ATOM 586 C CA . SER A 1 79 ? -6.336 1.152 5.120 1.00 94.75 79 SER A CA 1
ATOM 587 C C . SER A 1 79 ? -4.885 1.467 4.809 1.00 94.75 79 SER A C 1
ATOM 589 O O . SER A 1 79 ? -4.379 2.503 5.235 1.00 94.75 79 SER A O 1
ATOM 591 N N . ASP A 1 80 ? -4.254 0.607 4.028 1.00 94.62 80 ASP A N 1
ATOM 592 C CA . ASP A 1 80 ? -2.888 0.765 3.545 1.00 94.62 80 ASP A CA 1
ATOM 593 C C . ASP A 1 80 ? -2.799 0.150 2.138 1.00 94.62 80 ASP A C 1
ATOM 595 O O . ASP A 1 80 ? -3.677 -0.623 1.732 1.00 94.62 80 ASP A O 1
ATOM 599 N N . SER A 1 81 ? -1.784 0.535 1.370 1.00 92.31 81 SER A N 1
ATOM 600 C CA . SER A 1 81 ? -1.502 -0.065 0.066 1.00 92.31 81 SER A CA 1
ATOM 601 C C . SER A 1 81 ? -0.851 -1.451 0.187 1.00 92.31 81 SER A C 1
ATOM 603 O O . SER A 1 81 ? -0.990 -2.282 -0.717 1.00 92.31 81 SER A O 1
ATOM 605 N N . SER A 1 82 ? -0.215 -1.720 1.327 1.00 90.69 82 SER A N 1
ATOM 606 C CA . SER A 1 82 ? 0.347 -2.999 1.740 1.00 90.69 82 SER A CA 1
ATOM 607 C C . SER A 1 82 ? -0.524 -3.720 2.779 1.00 90.69 82 SER A C 1
ATOM 609 O O . SER A 1 82 ? -1.373 -3.118 3.437 1.00 90.69 82 SER A O 1
ATOM 611 N N . PRO A 1 83 ? -0.332 -5.040 2.963 1.00 89.75 83 PRO A N 1
ATOM 612 C CA . PRO A 1 83 ? -1.010 -5.785 4.018 1.00 89.75 83 PRO A CA 1
ATOM 613 C C . PRO A 1 83 ? -0.687 -5.233 5.412 1.00 89.75 83 PRO A C 1
ATOM 615 O O . PRO A 1 83 ? 0.477 -5.069 5.771 1.00 89.75 83 PRO A O 1
ATOM 618 N N . ILE A 1 84 ? -1.729 -5.009 6.211 1.00 90.94 84 ILE A N 1
ATOM 619 C CA . ILE A 1 84 ? -1.610 -4.611 7.616 1.00 90.94 84 ILE A CA 1
ATOM 620 C C . ILE A 1 84 ? -1.467 -5.874 8.469 1.00 90.94 84 ILE A C 1
ATOM 622 O O . ILE A 1 84 ? -2.332 -6.747 8.426 1.00 90.94 84 ILE A O 1
ATOM 626 N N . ASP A 1 85 ? -0.389 -5.956 9.249 1.00 88.50 85 ASP A N 1
ATOM 627 C CA . ASP A 1 85 ? -0.093 -7.113 10.104 1.00 88.50 85 ASP A CA 1
ATOM 628 C C . ASP A 1 85 ? -0.864 -7.071 11.435 1.00 88.50 85 ASP A C 1
ATOM 630 O O . ASP A 1 85 ? -1.485 -8.046 11.849 1.00 88.50 85 ASP A O 1
ATOM 634 N N . THR A 1 86 ? -0.863 -5.931 12.132 1.00 87.44 86 THR A N 1
ATOM 635 C CA . THR A 1 86 ? -1.489 -5.801 13.458 1.00 87.44 86 THR A CA 1
ATOM 636 C C . THR A 1 86 ? -1.964 -4.367 13.713 1.00 87.44 86 THR A C 1
ATOM 638 O O . THR A 1 86 ? -1.386 -3.413 13.197 1.00 87.44 86 THR A O 1
ATOM 641 N N . ILE A 1 87 ? -3.039 -4.223 14.497 1.00 79.88 87 ILE A N 1
ATOM 642 C CA . ILE A 1 87 ? -3.693 -2.941 14.830 1.00 79.88 87 ILE A CA 1
ATOM 643 C C . ILE A 1 87 ? -3.831 -2.704 16.349 1.00 79.88 87 ILE A C 1
ATOM 645 O O . ILE A 1 87 ? -4.585 -1.821 16.757 1.00 79.88 87 ILE A O 1
ATOM 649 N N . TRP A 1 88 ? -3.151 -3.505 17.178 1.00 71.06 88 TRP A N 1
ATOM 650 C CA . TRP A 1 88 ? -3.235 -3.476 18.644 1.00 71.06 88 TRP A CA 1
ATOM 651 C C . TRP A 1 88 ? -1.874 -3.607 19.332 1.00 71.06 88 TRP A C 1
ATOM 653 O O . TRP A 1 88 ? -0.958 -4.213 18.733 1.00 71.06 88 TRP A O 1
#